Protein AF-A0A8H5Y7T9-F1 (afdb_monomer)

Foldseek 3Di:
DPPDPDDDQDPQFAPDKDWDADPPNPAIWIKGGGDPFKIKTWGAQCRVCVPPPDDRDPPDDRTDIDIGGHPVVVVVVVVVVVVVVVVVVVVVVPDDD

Organism: NCBI:txid1567541

pLDDT: mean 84.06, std 11.24, range [41.25, 94.75]

Sequenc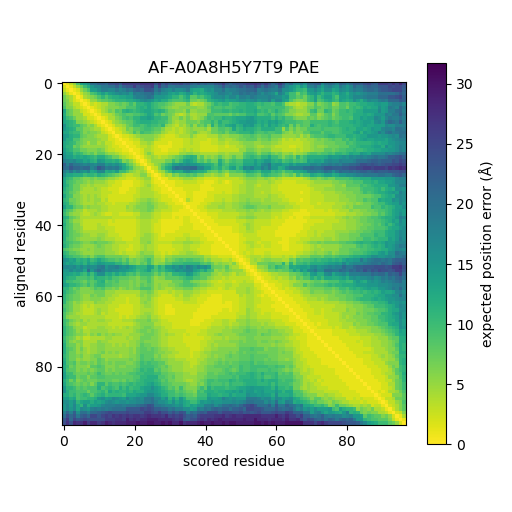e (97 aa):
MCDIDPFFPPENAGLKTVRIDGNDERHTFDAQFLDDDHLILHIPKDLVFYRQEMKPPSEAPDVFTYYGICEVYYESLILAKHRREEQAERRRSASPA

Mean predicted aligned error: 8.38 Å

Structure (mmCIF, N/CA/C/O backbone):
data_AF-A0A8H5Y7T9-F1
#
_entry.id   AF-A0A8H5Y7T9-F1
#
loop_
_atom_site.group_PDB
_atom_site.id
_atom_site.type_symbol
_atom_site.label_atom_id
_atom_site.label_alt_id
_atom_site.label_comp_id
_atom_site.label_asym_id
_atom_site.label_entity_id
_atom_site.label_seq_id
_atom_site.pdbx_PDB_ins_code
_atom_site.Cartn_x
_atom_site.Cartn_y
_atom_site.Cartn_z
_atom_site.occupancy
_atom_site.B_iso_or_equiv
_atom_site.auth_seq_id
_atom_site.auth_comp_id
_atom_site.auth_asym_id
_atom_site.auth_atom_id
_atom_site.pdbx_PDB_model_num
ATOM 1 N N . MET A 1 1 ? 9.943 -0.964 20.766 1.00 41.25 1 MET A N 1
ATOM 2 C CA . MET A 1 1 ? 9.148 -1.862 19.908 1.00 41.25 1 MET A CA 1
ATOM 3 C C . MET A 1 1 ? 8.307 -0.935 19.054 1.00 41.25 1 MET A C 1
ATOM 5 O O . MET A 1 1 ? 7.674 -0.065 19.632 1.00 41.25 1 MET A O 1
ATOM 9 N N . CYS A 1 2 ? 8.438 -0.969 17.727 1.00 43.53 2 CYS A N 1
ATOM 10 C CA . CYS A 1 2 ? 7.518 -0.214 16.879 1.00 43.53 2 CYS A CA 1
ATOM 11 C C . CYS A 1 2 ? 6.199 -0.975 16.908 1.00 43.53 2 CYS A C 1
ATOM 13 O O . CYS A 1 2 ? 6.136 -2.083 16.376 1.00 43.53 2 CYS A O 1
ATOM 15 N N . ASP A 1 3 ? 5.198 -0.416 17.579 1.00 53.91 3 ASP A N 1
ATOM 16 C CA . ASP A 1 3 ? 3.829 -0.895 17.459 1.00 53.91 3 ASP A CA 1
ATOM 17 C C . ASP A 1 3 ? 3.369 -0.507 16.055 1.00 53.91 3 ASP A C 1
ATOM 19 O O . ASP A 1 3 ? 3.055 0.646 15.772 1.00 53.91 3 ASP A O 1
ATOM 23 N N . ILE A 1 4 ? 3.485 -1.459 15.131 1.00 58.75 4 ILE A N 1
ATOM 24 C CA . ILE A 1 4 ? 2.950 -1.311 13.784 1.00 58.75 4 ILE A CA 1
ATOM 25 C C . ILE A 1 4 ? 1.470 -1.624 13.912 1.00 58.75 4 ILE A C 1
ATOM 27 O O . ILE A 1 4 ? 1.103 -2.779 14.148 1.00 58.75 4 ILE A O 1
ATOM 31 N N . ASP A 1 5 ? 0.634 -0.595 13.799 1.00 65.00 5 ASP A N 1
ATOM 32 C CA . ASP A 1 5 ? -0.803 -0.802 13.792 1.00 65.00 5 ASP A CA 1
ATOM 33 C C . ASP A 1 5 ? -1.178 -1.724 12.618 1.00 65.00 5 ASP A C 1
ATOM 35 O O . ASP A 1 5 ? -0.725 -1.517 11.485 1.00 65.00 5 ASP A O 1
ATOM 39 N N . PRO A 1 6 ? -1.950 -2.790 12.877 1.00 66.94 6 PRO A N 1
ATOM 40 C CA . PRO A 1 6 ? -2.302 -3.748 11.846 1.00 66.94 6 PRO A CA 1
ATOM 41 C C . PRO A 1 6 ? -3.169 -3.084 10.774 1.00 66.94 6 PRO A C 1
ATOM 43 O O . PRO A 1 6 ? -4.217 -2.508 11.063 1.00 66.94 6 PRO A O 1
ATOM 46 N N . PHE A 1 7 ? -2.740 -3.206 9.520 1.00 77.19 7 PHE A N 1
ATOM 47 C CA . PHE A 1 7 ? -3.581 -2.901 8.372 1.00 77.19 7 PHE A CA 1
ATOM 48 C C . PHE A 1 7 ? -4.633 -4.000 8.222 1.00 77.19 7 PHE A C 1
ATOM 50 O O . PHE A 1 7 ? -4.292 -5.172 8.042 1.00 77.19 7 PHE A O 1
ATOM 57 N N . PHE A 1 8 ? -5.906 -3.623 8.276 1.00 76.69 8 PHE A N 1
ATOM 58 C CA . PHE A 1 8 ? -7.012 -4.535 8.022 1.00 76.69 8 PHE A CA 1
ATOM 59 C C . PHE A 1 8 ? -7.614 -4.205 6.658 1.00 76.69 8 PHE A C 1
ATOM 61 O O . PHE A 1 8 ? -8.228 -3.148 6.524 1.00 76.69 8 PHE A O 1
ATOM 68 N N . PRO A 1 9 ? -7.439 -5.065 5.640 1.00 73.81 9 PRO A N 1
ATOM 69 C CA . PRO A 1 9 ? -8.074 -4.830 4.355 1.00 73.81 9 PRO A CA 1
ATOM 70 C C . PRO A 1 9 ? -9.603 -4.854 4.515 1.00 73.81 9 PRO A C 1
ATOM 72 O O . PRO A 1 9 ? -10.123 -5.659 5.298 1.00 73.81 9 PRO A O 1
ATOM 75 N N . PRO A 1 10 ? -10.333 -4.007 3.775 1.00 80.12 10 PRO A N 1
ATOM 76 C CA . PRO A 1 10 ? -11.787 -3.990 3.819 1.00 80.12 10 PRO A CA 1
ATOM 77 C C . PRO A 1 10 ? -12.367 -5.310 3.297 1.00 80.12 10 PRO A C 1
ATOM 79 O O . PRO A 1 10 ? -11.830 -5.921 2.373 1.00 80.12 10 PRO A O 1
ATOM 82 N N . GLU A 1 11 ? -13.500 -5.740 3.862 1.00 78.00 11 GLU A N 1
ATOM 83 C CA . GLU A 1 11 ? -14.154 -7.009 3.493 1.00 78.00 11 GLU A CA 1
ATOM 84 C C . GLU A 1 11 ? -14.532 -7.071 2.002 1.00 78.00 11 GLU A C 1
ATOM 86 O O . GLU A 1 11 ? -14.490 -8.139 1.396 1.00 78.00 11 GLU A O 1
ATOM 91 N N . ASN A 1 12 ? -14.859 -5.922 1.400 1.00 79.94 12 ASN A N 1
ATOM 92 C CA . ASN A 1 12 ? -15.234 -5.792 -0.009 1.00 79.94 12 ASN A CA 1
ATOM 93 C C . ASN A 1 12 ? -14.206 -4.952 -0.779 1.00 79.94 12 ASN A C 1
ATOM 95 O O . ASN A 1 12 ? -14.551 -3.950 -1.402 1.00 79.94 12 ASN A O 1
ATOM 99 N N . ALA A 1 13 ? -12.938 -5.352 -0.700 1.00 83.44 13 ALA A N 1
ATOM 100 C CA . ALA A 1 13 ? -11.844 -4.652 -1.356 1.00 83.44 13 ALA A CA 1
ATOM 101 C C . ALA A 1 13 ? -11.952 -4.666 -2.892 1.00 83.44 13 ALA A C 1
ATOM 103 O O . ALA A 1 13 ? -12.117 -5.709 -3.531 1.00 83.44 13 ALA A O 1
ATOM 104 N N . GLY A 1 14 ? -11.760 -3.497 -3.495 1.00 81.31 14 GLY A N 1
ATOM 105 C CA . GLY A 1 14 ? -11.508 -3.329 -4.913 1.00 81.31 14 GLY A CA 1
ATOM 106 C C . GLY A 1 14 ? -10.243 -4.069 -5.354 1.00 81.31 14 GLY A C 1
ATOM 107 O O . GLY A 1 14 ? -9.185 -3.996 -4.730 1.00 81.31 14 GLY A O 1
ATOM 108 N N . LEU A 1 15 ? -10.344 -4.777 -6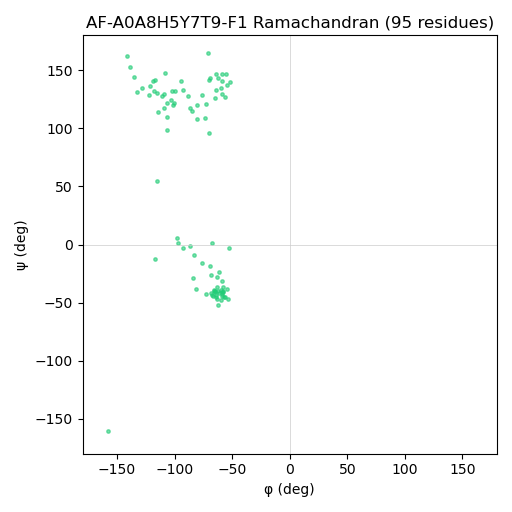.479 1.00 84.94 15 LEU A N 1
ATOM 109 C CA . LEU A 1 15 ? -9.228 -5.508 -7.097 1.00 84.94 15 LEU A CA 1
ATOM 110 C C . LEU A 1 15 ? -8.553 -4.718 -8.223 1.00 84.94 15 LEU A C 1
ATOM 112 O O . LEU A 1 15 ? -7.671 -5.229 -8.910 1.00 84.94 15 LEU A O 1
ATOM 116 N N . LYS A 1 16 ? -9.017 -3.490 -8.477 1.00 86.94 16 LYS A N 1
ATOM 117 C CA . LYS A 1 16 ? -8.547 -2.700 -9.606 1.00 86.94 16 LYS A CA 1
ATOM 118 C C . LYS A 1 16 ? -7.216 -2.046 -9.263 1.00 86.94 16 LYS A C 1
ATOM 120 O O . LYS A 1 16 ? -7.140 -1.195 -8.380 1.00 86.94 16 LYS A O 1
ATOM 125 N N . THR A 1 17 ? -6.209 -2.390 -10.049 1.00 90.50 17 THR A N 1
ATOM 126 C CA . THR A 1 17 ? -4.905 -1.737 -10.029 1.00 90.50 17 THR A CA 1
ATOM 127 C C . THR A 1 17 ? -4.856 -0.636 -11.082 1.00 90.50 17 THR A C 1
ATOM 129 O O . THR A 1 17 ? -5.388 -0.779 -12.187 1.00 90.50 17 THR A O 1
ATOM 132 N N . VAL A 1 18 ? -4.226 0.477 -10.731 1.00 91.62 18 VAL A N 1
ATOM 133 C CA . VAL A 1 18 ? -3.972 1.624 -11.596 1.00 91.62 18 VAL A CA 1
ATOM 134 C C . VAL A 1 18 ? -2.469 1.857 -11.629 1.00 91.62 18 VAL A C 1
ATOM 136 O O . VAL A 1 18 ? -1.835 1.965 -10.582 1.00 91.62 18 VAL A O 1
ATOM 139 N N . ARG A 1 19 ? -1.906 1.954 -12.832 1.00 92.44 19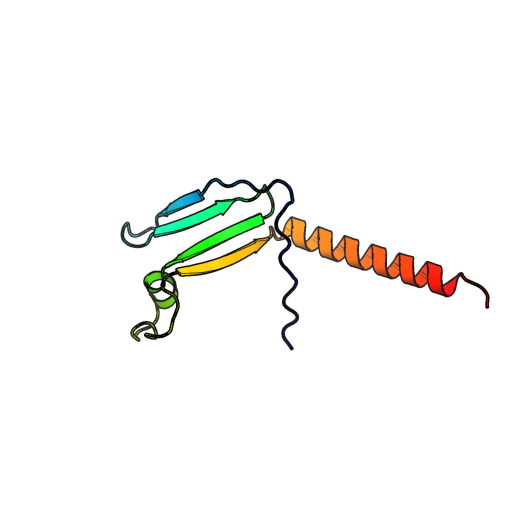 ARG A N 1
ATOM 140 C CA . ARG A 1 19 ? -0.514 2.353 -13.023 1.00 92.44 19 ARG A CA 1
ATOM 141 C C . ARG A 1 19 ? -0.392 3.860 -12.820 1.00 92.44 19 ARG A C 1
ATOM 143 O O . ARG A 1 19 ? -1.143 4.624 -13.425 1.00 92.44 19 ARG A O 1
ATOM 150 N N . ILE A 1 20 ? 0.545 4.264 -11.978 1.00 90.62 20 ILE A N 1
ATOM 151 C CA . ILE A 1 20 ? 0.908 5.653 -11.732 1.00 90.62 20 ILE A CA 1
ATOM 152 C C . ILE A 1 20 ? 2.248 5.910 -12.406 1.00 90.62 20 ILE A C 1
ATOM 154 O O . ILE A 1 20 ? 3.244 5.249 -12.101 1.00 90.62 20 ILE A O 1
ATOM 158 N N . ASP A 1 21 ? 2.257 6.880 -13.311 1.00 87.56 21 ASP A N 1
ATOM 159 C CA . ASP A 1 21 ? 3.468 7.322 -13.984 1.00 87.56 21 ASP A CA 1
ATOM 160 C C . ASP A 1 21 ? 4.090 8.490 -13.209 1.00 87.56 21 ASP A C 1
ATOM 162 O O . ASP A 1 21 ? 3.408 9.422 -12.775 1.00 87.56 21 ASP A O 1
ATOM 166 N N . GLY A 1 22 ? 5.399 8.411 -12.993 1.00 74.75 22 GLY A N 1
ATOM 167 C CA . GLY A 1 22 ? 6.200 9.489 -12.440 1.00 74.75 22 GLY A CA 1
ATOM 168 C C . GLY A 1 22 ? 6.356 10.637 -13.435 1.00 74.75 22 GLY A C 1
ATOM 169 O O . GLY A 1 22 ? 6.107 10.502 -14.631 1.00 74.75 22 GLY A O 1
ATOM 170 N N . ASN A 1 23 ? 6.803 11.790 -12.932 1.00 74.88 23 ASN A N 1
ATOM 171 C CA . ASN A 1 23 ? 7.023 12.983 -13.761 1.00 74.88 23 ASN A CA 1
ATOM 172 C C . ASN A 1 23 ? 8.079 12.766 -14.858 1.00 74.88 23 ASN A C 1
ATOM 174 O O . ASN A 1 23 ? 8.088 13.482 -15.856 1.00 74.88 23 ASN A O 1
ATOM 178 N N . ASP A 1 24 ? 8.982 11.811 -14.663 1.00 69.88 24 ASP A N 1
ATOM 179 C CA . ASP A 1 24 ? 9.804 11.241 -15.710 1.00 69.88 24 ASP A CA 1
ATOM 180 C C . ASP A 1 24 ? 9.190 9.899 -16.124 1.00 69.88 24 ASP A C 1
ATOM 182 O O . ASP A 1 24 ? 9.069 8.987 -15.313 1.00 69.88 24 ASP A O 1
ATOM 186 N N . GLU A 1 25 ? 8.833 9.749 -17.404 1.00 62.59 25 GLU A N 1
ATOM 187 C CA . GLU A 1 25 ? 8.159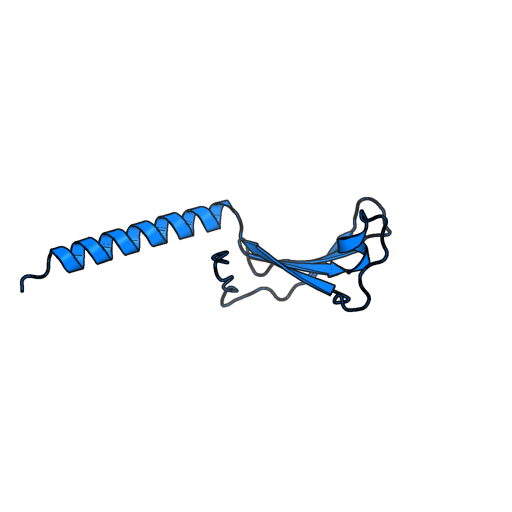 8.569 -17.999 1.00 62.59 25 GLU A CA 1
ATOM 188 C C . GLU A 1 25 ? 8.858 7.212 -17.737 1.00 62.59 25 GLU A C 1
ATOM 190 O O . GLU A 1 25 ? 8.396 6.150 -18.152 1.00 62.59 25 GLU A O 1
ATOM 195 N N . ARG A 1 26 ? 10.012 7.240 -17.070 1.00 72.75 26 ARG A N 1
ATOM 196 C CA . ARG A 1 26 ? 10.847 6.107 -16.707 1.00 72.75 26 ARG A CA 1
ATOM 197 C C . ARG A 1 26 ? 10.414 5.414 -15.416 1.00 72.75 26 ARG A C 1
ATOM 199 O O . ARG A 1 26 ? 10.666 4.219 -15.293 1.00 72.75 26 ARG A O 1
ATOM 206 N N . HIS A 1 27 ? 9.798 6.123 -14.472 1.00 80.81 27 HIS A N 1
ATOM 207 C CA . HIS A 1 27 ? 9.437 5.545 -13.179 1.00 80.81 27 HIS A CA 1
ATOM 208 C C . HIS A 1 27 ? 7.937 5.369 -13.082 1.00 80.81 27 HIS A C 1
ATOM 210 O O . HIS A 1 27 ? 7.189 6.338 -13.103 1.00 80.81 27 HIS A O 1
ATOM 216 N N . THR A 1 28 ? 7.493 4.128 -12.947 1.00 89.56 28 THR A N 1
ATOM 217 C CA . THR A 1 28 ? 6.070 3.817 -12.836 1.00 89.56 28 THR A CA 1
ATOM 218 C C . THR A 1 28 ? 5.862 2.804 -11.730 1.00 89.56 28 THR A C 1
ATOM 220 O O . THR A 1 28 ? 6.694 1.914 -11.556 1.00 89.56 28 THR A O 1
ATOM 223 N N . PHE A 1 29 ? 4.761 2.915 -11.001 1.00 92.06 29 PHE A N 1
ATOM 224 C CA . PHE A 1 29 ? 4.394 1.963 -9.959 1.00 92.06 29 PHE A CA 1
ATOM 225 C C . PHE A 1 29 ? 2.892 1.714 -9.976 1.00 92.06 29 PHE A C 1
ATOM 227 O O . PHE A 1 29 ? 2.126 2.494 -10.537 1.00 92.06 29 PHE A O 1
ATOM 234 N N . ASP A 1 30 ? 2.471 0.630 -9.344 1.00 94.06 30 ASP A N 1
ATOM 235 C CA . ASP A 1 30 ? 1.073 0.227 -9.332 1.00 94.06 30 ASP A CA 1
ATOM 236 C C . ASP A 1 30 ? 0.421 0.602 -7.999 1.00 94.06 30 ASP A C 1
ATOM 238 O O . ASP A 1 30 ? 0.953 0.316 -6.925 1.00 94.06 30 ASP A O 1
ATOM 242 N N . ALA A 1 31 ? -0.755 1.221 -8.068 1.00 93.00 31 ALA A N 1
ATOM 243 C CA . ALA A 1 31 ? -1.599 1.532 -6.924 1.00 93.00 31 ALA A CA 1
ATOM 244 C C . ALA A 1 31 ? -2.914 0.751 -7.017 1.00 93.00 31 ALA A C 1
ATOM 246 O O . ALA A 1 31 ? -3.589 0.765 -8.046 1.00 93.00 31 ALA A O 1
ATOM 247 N N . GLN A 1 32 ? -3.302 0.083 -5.938 1.00 93.75 32 GLN A N 1
ATOM 248 C CA . GLN A 1 32 ? -4.582 -0.600 -5.811 1.00 93.75 32 GLN A CA 1
ATOM 249 C C . GLN A 1 32 ? -5.402 0.096 -4.731 1.00 93.75 32 GLN A C 1
ATOM 251 O O . GLN A 1 32 ? -5.048 0.060 -3.556 1.00 93.75 32 GLN A O 1
ATOM 256 N N . PHE A 1 33 ? -6.505 0.717 -5.134 1.00 90.56 33 PHE A N 1
ATOM 257 C CA . PHE A 1 33 ? -7.466 1.301 -4.204 1.00 90.56 33 PHE A CA 1
ATOM 258 C C . PHE A 1 33 ? -8.429 0.197 -3.766 1.00 90.56 33 PHE A C 1
ATOM 260 O O . PHE A 1 33 ? -9.138 -0.372 -4.601 1.00 90.56 33 PHE A O 1
ATOM 267 N N . LEU A 1 34 ? -8.396 -0.151 -2.479 1.00 91.25 34 LEU A N 1
ATOM 268 C CA . LEU A 1 34 ? -9.259 -1.193 -1.922 1.00 91.25 34 LEU A CA 1
ATOM 269 C C . LEU A 1 34 ? -10.648 -0.625 -1.616 1.00 91.25 34 LEU A C 1
ATOM 271 O O . LEU A 1 34 ? -11.646 -1.294 -1.852 1.00 91.25 34 LEU A O 1
ATOM 275 N N . ASP A 1 35 ? -10.714 0.610 -1.136 1.00 89.50 35 ASP A N 1
ATOM 276 C CA . ASP A 1 35 ? -11.927 1.412 -0.982 1.00 89.50 35 ASP A CA 1
ATOM 277 C C . ASP A 1 35 ? -11.532 2.903 -0.939 1.00 89.50 35 ASP A C 1
ATOM 279 O O . ASP A 1 35 ? -10.444 3.268 -1.395 1.00 89.50 35 ASP A O 1
ATOM 283 N N . ASP A 1 36 ? -12.412 3.762 -0.423 1.00 88.75 36 ASP A N 1
ATOM 284 C CA . ASP A 1 36 ? -12.162 5.203 -0.303 1.00 88.75 36 ASP A CA 1
ATOM 285 C C . ASP A 1 36 ? -11.081 5.546 0.747 1.00 88.75 36 ASP A C 1
ATOM 287 O O . ASP A 1 36 ? -10.498 6.630 0.693 1.00 88.75 36 ASP A O 1
ATOM 291 N N . ASP A 1 37 ? -10.775 4.626 1.668 1.00 90.38 37 ASP A N 1
ATOM 292 C CA . ASP A 1 37 ? -9.907 4.854 2.827 1.00 90.38 37 ASP A CA 1
ATOM 293 C C . ASP A 1 37 ? -8.632 3.995 2.831 1.00 90.38 37 ASP A C 1
ATOM 295 O O . ASP A 1 37 ? -7.718 4.271 3.608 1.00 90.38 37 ASP A O 1
ATOM 299 N N . HIS A 1 38 ? -8.528 2.977 1.975 1.00 90.88 38 HIS A N 1
ATOM 300 C CA . HIS A 1 38 ? -7.434 2.007 1.971 1.00 90.88 38 HIS A CA 1
ATOM 301 C C . HIS A 1 38 ? -6.805 1.859 0.586 1.00 90.88 38 HIS A C 1
ATOM 303 O O . HIS A 1 38 ? -7.485 1.666 -0.427 1.00 90.88 38 HIS A O 1
ATOM 309 N N . LEU A 1 39 ? -5.473 1.846 0.547 1.00 91.81 39 LEU A N 1
ATOM 310 C CA . LEU A 1 39 ? -4.714 1.635 -0.683 1.00 91.81 39 LEU A CA 1
ATOM 311 C C . LEU A 1 39 ? -3.503 0.724 -0.467 1.00 91.81 39 LEU A C 1
ATOM 313 O O . LEU A 1 39 ? -2.916 0.685 0.614 1.00 91.81 39 LEU A O 1
ATOM 317 N N . ILE A 1 40 ? -3.101 0.026 -1.525 1.00 93.94 40 ILE A N 1
ATOM 318 C CA . ILE A 1 40 ? -1.857 -0.740 -1.601 1.00 93.94 40 ILE A CA 1
ATOM 319 C C . ILE A 1 40 ? -0.988 -0.145 -2.707 1.00 93.94 40 ILE A C 1
ATOM 321 O O . ILE A 1 40 ? -1.464 0.072 -3.821 1.00 93.94 40 ILE A O 1
ATOM 325 N N . LEU A 1 41 ? 0.290 0.090 -2.420 1.00 94.38 41 LEU A N 1
ATOM 326 C CA . LEU A 1 41 ? 1.288 0.494 -3.409 1.00 94.38 41 LEU A CA 1
ATOM 327 C C . LEU A 1 41 ? 2.265 -0.647 -3.656 1.00 94.38 41 LEU A C 1
ATOM 329 O O . LEU A 1 41 ? 2.865 -1.164 -2.715 1.00 94.38 41 LEU A O 1
ATOM 333 N N . HIS A 1 42 ? 2.474 -0.978 -4.922 1.00 94.75 42 HIS A N 1
ATOM 334 C CA . HIS A 1 42 ? 3.500 -1.904 -5.377 1.00 94.75 42 HIS A CA 1
ATOM 335 C C . HIS A 1 42 ? 4.606 -1.092 -6.046 1.00 94.75 42 HIS A C 1
ATOM 337 O O . HIS A 1 42 ? 4.482 -0.678 -7.199 1.00 94.75 42 HIS A O 1
ATOM 343 N N . ILE A 1 43 ? 5.675 -0.828 -5.297 1.00 92.69 43 ILE A N 1
ATOM 344 C CA . ILE A 1 43 ? 6.773 0.043 -5.717 1.00 92.69 43 ILE A CA 1
ATOM 345 C C . ILE A 1 43 ? 7.960 -0.818 -6.167 1.00 92.69 43 ILE A C 1
ATOM 347 O O . ILE A 1 43 ? 8.485 -1.596 -5.364 1.00 92.69 43 ILE A O 1
ATOM 351 N N . PRO A 1 44 ? 8.413 -0.691 -7.424 1.00 91.94 44 PRO A N 1
ATOM 352 C CA . PRO A 1 44 ? 9.603 -1.378 -7.911 1.00 91.94 44 PRO A CA 1
ATOM 353 C C . PRO A 1 44 ? 10.872 -1.037 -7.115 1.00 91.94 44 PRO A C 1
ATOM 355 O 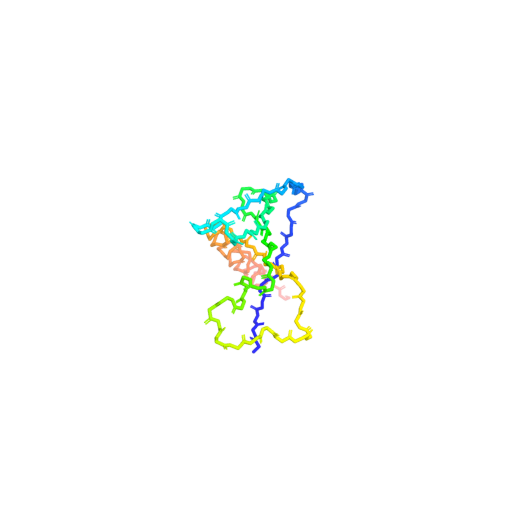O . PRO A 1 44 ? 11.058 0.090 -6.648 1.00 91.94 44 PRO A O 1
ATOM 358 N N . LYS A 1 45 ? 11.774 -2.014 -6.977 1.00 90.44 45 LYS A N 1
ATOM 359 C CA . LYS A 1 45 ? 13.049 -1.879 -6.254 1.00 90.44 45 LYS A CA 1
ATOM 360 C C . LYS A 1 45 ? 13.883 -0.696 -6.745 1.00 90.44 45 LYS A C 1
ATOM 362 O O . LYS A 1 45 ? 14.394 0.079 -5.946 1.00 90.44 45 LYS A O 1
ATOM 367 N N . ASP A 1 46 ? 14.028 -0.544 -8.051 1.00 87.44 46 ASP A N 1
ATOM 368 C CA . ASP A 1 46 ? 14.760 0.569 -8.657 1.00 87.44 46 ASP A CA 1
ATOM 369 C C . ASP A 1 46 ? 14.193 1.933 -8.250 1.00 87.44 46 ASP A C 1
ATOM 371 O O . ASP A 1 46 ? 14.971 2.846 -7.985 1.00 87.44 46 ASP A O 1
ATOM 375 N N . LEU A 1 47 ? 12.871 2.048 -8.101 1.00 88.25 47 LEU A N 1
ATOM 376 C CA . LEU A 1 47 ? 12.221 3.264 -7.622 1.00 88.25 47 LEU A CA 1
ATOM 377 C C . LEU A 1 47 ? 12.442 3.501 -6.118 1.00 88.25 47 LEU A C 1
ATOM 379 O O . LEU A 1 47 ? 12.763 4.622 -5.721 1.00 88.25 47 LEU A O 1
ATOM 383 N N . VAL A 1 48 ? 12.346 2.461 -5.278 1.00 89.38 48 VAL A N 1
ATOM 384 C CA . VAL A 1 48 ? 12.614 2.556 -3.823 1.00 89.38 48 VAL A CA 1
ATOM 385 C C . VAL A 1 48 ? 14.035 3.052 -3.545 1.00 89.38 48 VAL A C 1
ATOM 387 O O . VAL A 1 48 ? 14.263 3.872 -2.653 1.00 89.38 48 VAL A O 1
ATOM 390 N N . PHE A 1 49 ? 14.998 2.575 -4.329 1.00 88.62 49 PHE A N 1
ATOM 391 C CA . PHE A 1 49 ? 16.413 2.894 -4.170 1.00 88.62 49 PHE A CA 1
ATOM 392 C C . PHE A 1 49 ? 16.897 4.008 -5.115 1.00 88.62 49 PHE A C 1
ATOM 394 O O . PHE A 1 49 ? 18.083 4.320 -5.105 1.00 88.62 49 PHE A O 1
ATOM 401 N N . TYR A 1 50 ? 16.015 4.655 -5.887 1.00 84.62 50 TYR A N 1
ATOM 402 C CA . TYR A 1 50 ? 16.391 5.586 -6.965 1.00 84.62 50 TYR A CA 1
ATOM 403 C C . TYR A 1 50 ? 17.320 6.726 -6.521 1.00 84.62 50 TYR A C 1
ATOM 405 O O . TYR A 1 50 ? 18.230 7.121 -7.245 1.00 84.62 50 TYR A O 1
ATOM 413 N N . ARG A 1 51 ? 17.099 7.266 -5.316 1.00 80.56 51 ARG A N 1
ATOM 414 C CA . ARG A 1 51 ? 17.902 8.374 -4.767 1.00 80.56 51 ARG A CA 1
ATOM 415 C C . ARG A 1 51 ? 19.166 7.923 -4.039 1.00 80.56 51 ARG A C 1
ATOM 417 O O . ARG A 1 51 ? 19.894 8.768 -3.525 1.00 80.56 51 ARG A O 1
ATOM 424 N N . GLN A 1 52 ? 19.408 6.622 -3.936 1.00 80.62 52 GLN A N 1
ATOM 425 C CA . GLN A 1 52 ? 20.598 6.105 -3.283 1.00 80.62 52 GLN A CA 1
ATOM 426 C C . GLN A 1 52 ? 21.717 6.006 -4.319 1.00 80.62 52 GLN A C 1
ATOM 428 O O . GLN A 1 52 ? 21.560 5.387 -5.365 1.00 80.62 52 GLN A O 1
ATOM 433 N N . GLU A 1 53 ? 22.881 6.582 -4.018 1.00 73.44 53 GLU A N 1
ATOM 434 C CA . GLU A 1 53 ? 24.082 6.477 -4.868 1.00 73.44 53 GLU A CA 1
ATOM 435 C C . GLU A 1 53 ? 24.662 5.046 -4.912 1.00 73.44 53 GLU A C 1
ATOM 437 O O . GLU A 1 53 ? 25.682 4.786 -5.551 1.00 73.44 53 GLU A O 1
ATOM 442 N N . MET A 1 54 ? 24.019 4.097 -4.227 1.00 75.50 54 MET A N 1
ATOM 443 C CA . MET A 1 54 ? 24.404 2.695 -4.158 1.00 75.50 54 MET A CA 1
ATOM 444 C C . MET A 1 54 ? 23.431 1.833 -4.955 1.00 75.50 54 MET A C 1
ATOM 446 O O . MET A 1 54 ? 22.232 2.096 -5.015 1.00 75.50 54 MET A O 1
ATOM 450 N N . LYS A 1 55 ? 23.951 0.750 -5.541 1.00 81.94 55 LYS A N 1
ATOM 451 C CA . LYS A 1 55 ? 23.099 -0.260 -6.173 1.00 81.94 55 LYS A CA 1
ATOM 452 C C . LYS A 1 55 ? 22.128 -0.843 -5.136 1.00 81.94 55 LYS A C 1
ATOM 454 O O . LYS A 1 55 ? 22.566 -1.103 -4.012 1.00 81.94 55 LYS A O 1
ATOM 459 N N . PRO A 1 56 ? 20.863 -1.111 -5.515 1.00 86.19 56 PRO A N 1
ATOM 460 C CA . PRO A 1 56 ? 19.930 -1.807 -4.642 1.00 86.19 56 PRO A CA 1
ATOM 461 C C . PRO A 1 56 ? 20.546 -3.116 -4.123 1.00 86.19 56 PRO A C 1
ATOM 463 O O . PRO A 1 56 ? 21.204 -3.813 -4.908 1.00 86.19 56 PRO A O 1
ATOM 466 N N . PRO A 1 57 ? 20.341 -3.480 -2.845 1.00 89.19 57 PRO A N 1
ATOM 467 C CA . PRO A 1 57 ? 20.819 -4.749 -2.310 1.00 89.19 57 PRO A CA 1
ATOM 468 C C . PRO A 1 57 ? 20.324 -5.924 -3.160 1.00 89.19 57 PRO A C 1
ATOM 470 O O . PRO A 1 57 ? 19.157 -5.964 -3.552 1.00 89.19 57 PRO A O 1
ATOM 473 N N . SER A 1 58 ? 21.190 -6.902 -3.435 1.00 88.69 58 SER A N 1
ATOM 474 C CA . SER A 1 58 ? 20.824 -8.072 -4.250 1.00 88.69 58 SER A CA 1
ATOM 475 C C . SER A 1 58 ? 19.733 -8.926 -3.606 1.00 88.69 58 SER A C 1
ATOM 477 O O . SER A 1 58 ? 18.973 -9.576 -4.311 1.00 88.69 58 SER A O 1
ATOM 479 N N . GLU A 1 59 ? 19.657 -8.907 -2.276 1.00 93.19 59 GLU A N 1
ATOM 480 C CA . GLU A 1 59 ? 18.664 -9.638 -1.483 1.00 93.19 59 GLU A CA 1
ATOM 481 C C . GLU A 1 59 ? 17.327 -8.892 -1.354 1.00 93.19 59 GLU A C 1
ATOM 483 O O . GLU A 1 59 ? 16.356 -9.451 -0.849 1.00 93.19 59 GLU A O 1
ATOM 488 N N . ALA A 1 60 ? 17.254 -7.629 -1.791 1.00 91.19 60 ALA A N 1
ATOM 489 C CA . ALA A 1 60 ? 16.022 -6.859 -1.709 1.00 91.19 60 ALA A CA 1
ATOM 490 C C . ALA A 1 60 ? 14.966 -7.396 -2.699 1.00 91.19 60 ALA A C 1
ATOM 492 O O . ALA A 1 60 ? 15.318 -7.714 -3.844 1.00 91.19 60 ALA A O 1
ATOM 493 N N . PRO A 1 61 ? 13.677 -7.427 -2.301 1.00 94.69 61 PRO A N 1
ATOM 494 C CA . PRO A 1 61 ? 12.579 -7.791 -3.191 1.00 94.69 61 PRO A CA 1
ATOM 495 C C . PRO A 1 61 ? 12.555 -6.928 -4.448 1.00 94.69 61 PRO A C 1
ATOM 497 O O . PRO A 1 61 ? 12.866 -5.741 -4.387 1.00 94.69 61 PRO A O 1
ATOM 500 N N . ASP A 1 62 ? 12.127 -7.495 -5.575 1.00 93.06 62 ASP A N 1
ATOM 501 C CA . ASP A 1 62 ? 11.956 -6.727 -6.815 1.00 93.06 62 ASP A CA 1
ATOM 502 C C . ASP A 1 62 ? 10.797 -5.725 -6.730 1.00 93.06 62 ASP A C 1
ATOM 504 O O . ASP A 1 62 ? 10.831 -4.687 -7.391 1.00 93.06 62 ASP A O 1
ATOM 508 N N . VAL A 1 63 ? 9.807 -6.007 -5.879 1.00 93.94 63 VAL A N 1
ATOM 509 C CA . VAL A 1 63 ? 8.658 -5.142 -5.607 1.00 93.94 63 VAL A CA 1
ATOM 510 C C . VAL A 1 63 ? 8.447 -5.038 -4.101 1.00 93.94 63 VAL A C 1
ATOM 512 O O . VAL A 1 63 ? 8.394 -6.045 -3.394 1.00 93.94 63 VAL A O 1
ATOM 515 N N . PHE A 1 64 ? 8.290 -3.810 -3.621 1.00 94.12 64 PHE A N 1
ATOM 516 C CA . PHE A 1 64 ? 7.939 -3.485 -2.246 1.00 94.12 64 PHE A CA 1
ATOM 517 C C . PHE A 1 64 ? 6.449 -3.178 -2.158 1.00 94.12 64 PHE A C 1
ATOM 519 O O . PHE A 1 64 ? 5.922 -2.405 -2.955 1.00 94.12 64 PHE A O 1
ATOM 526 N N . THR A 1 65 ? 5.773 -3.781 -1.182 1.00 94.56 65 THR A N 1
ATOM 527 C CA . THR A 1 65 ? 4.345 -3.553 -0.939 1.00 94.56 65 THR A CA 1
ATOM 528 C C . THR A 1 65 ? 4.173 -2.627 0.256 1.00 94.56 65 THR A C 1
ATOM 530 O O . THR A 1 65 ? 4.663 -2.931 1.344 1.00 94.56 65 THR A O 1
ATOM 533 N N . TYR A 1 66 ? 3.468 -1.516 0.059 1.00 92.19 66 TYR A N 1
ATOM 534 C CA . TYR A 1 66 ? 3.110 -0.572 1.113 1.00 92.19 66 TYR A CA 1
ATOM 535 C C . TYR A 1 66 ? 1.598 -0.516 1.263 1.00 92.19 66 TYR A C 1
ATOM 537 O O . TYR A 1 66 ? 0.873 -0.533 0.273 1.00 92.19 66 TYR A O 1
ATOM 545 N N . TYR A 1 67 ? 1.139 -0.408 2.503 1.00 91.44 67 TYR A N 1
ATOM 546 C CA . TYR A 1 67 ? -0.272 -0.301 2.845 1.00 91.44 67 TYR A CA 1
ATOM 547 C C . TYR A 1 67 ? -0.538 1.104 3.375 1.00 91.44 67 TYR A C 1
ATOM 549 O O . TYR A 1 67 ? 0.182 1.579 4.254 1.00 91.44 67 TYR A O 1
ATOM 557 N N . GLY A 1 68 ? -1.536 1.774 2.813 1.00 89.81 68 GLY A N 1
ATOM 558 C CA . GLY A 1 68 ? -1.924 3.131 3.170 1.00 89.81 68 GLY A CA 1
ATOM 559 C C . GLY A 1 68 ? -3.352 3.173 3.693 1.00 89.81 68 GLY A C 1
ATOM 560 O O . GLY A 1 68 ? -4.230 2.493 3.162 1.00 89.81 68 GLY A O 1
ATOM 561 N N . ILE A 1 69 ? -3.560 3.992 4.722 1.00 90.00 69 ILE A N 1
ATOM 562 C CA . ILE A 1 69 ? -4.871 4.319 5.281 1.00 90.00 69 ILE A CA 1
ATOM 563 C C . ILE A 1 69 ? -5.038 5.837 5.188 1.00 90.00 69 ILE A C 1
ATOM 565 O O . ILE A 1 69 ? -4.100 6.579 5.485 1.00 90.00 69 ILE A O 1
ATOM 569 N N . CYS A 1 70 ? -6.215 6.296 4.771 1.00 89.25 70 CYS A N 1
ATOM 570 C CA . CYS A 1 70 ? -6.587 7.703 4.769 1.00 89.25 70 CYS A CA 1
ATOM 571 C C . CYS A 1 70 ? -6.438 8.290 6.181 1.00 89.25 70 CYS A C 1
ATOM 573 O O . CYS A 1 70 ? -6.991 7.762 7.145 1.00 89.25 70 CYS A O 1
ATOM 575 N N . GLU A 1 71 ? -5.698 9.393 6.304 1.00 88.56 71 GLU A N 1
ATOM 576 C CA . GLU A 1 71 ? -5.368 10.020 7.591 1.00 88.56 71 GLU A CA 1
ATOM 577 C C . GLU A 1 71 ? -6.624 10.384 8.393 1.00 88.56 71 GLU A C 1
ATOM 579 O O . GLU A 1 71 ? -6.740 10.033 9.565 1.00 88.56 71 GLU A O 1
ATOM 584 N N . VAL A 1 72 ? -7.616 10.990 7.734 1.00 90.69 72 VAL A N 1
ATOM 585 C CA . VAL A 1 72 ? -8.886 11.387 8.362 1.00 90.69 72 VAL A CA 1
ATOM 586 C C . VAL A 1 72 ? -9.640 10.172 8.911 1.00 90.69 72 VAL A C 1
ATOM 588 O O . VAL A 1 72 ? -10.182 10.203 10.020 1.00 90.69 72 VAL A O 1
ATOM 591 N N . TYR A 1 73 ? -9.664 9.075 8.153 1.00 88.69 73 TYR A N 1
ATOM 592 C CA . TYR A 1 73 ? -10.290 7.836 8.598 1.00 88.69 73 TYR A CA 1
ATOM 593 C C . TYR A 1 73 ? -9.522 7.208 9.761 1.00 88.69 73 TYR A C 1
ATOM 595 O O . TYR A 1 73 ? -10.125 6.817 10.764 1.00 88.69 73 TYR A O 1
ATOM 603 N N . TYR A 1 74 ? -8.196 7.185 9.679 1.00 87.75 74 TYR A N 1
ATOM 604 C CA . TYR A 1 74 ? -7.328 6.667 10.726 1.00 87.75 74 TYR A CA 1
ATOM 605 C C . TYR A 1 74 ? -7.510 7.406 12.063 1.00 87.75 74 TYR A C 1
ATOM 607 O O . TYR A 1 74 ? -7.687 6.771 13.107 1.00 87.75 74 TYR A O 1
ATOM 615 N N . GLU A 1 75 ? -7.584 8.739 12.048 1.00 89.06 75 GLU A N 1
ATOM 616 C CA . GLU A 1 75 ? -7.904 9.534 13.241 1.00 89.06 75 GLU A CA 1
ATOM 617 C C . GLU A 1 75 ? -9.263 9.143 13.840 1.00 89.06 75 GLU A C 1
ATOM 619 O O . GLU A 1 75 ? -9.410 9.000 15.060 1.00 89.06 75 GLU A O 1
ATOM 624 N N . SER A 1 76 ? -10.264 8.903 12.987 1.00 89.69 76 SER A N 1
ATOM 625 C CA . SER A 1 76 ? -11.591 8.470 13.430 1.00 89.69 76 SER A CA 1
ATOM 626 C C . SER A 1 76 ? -11.563 7.104 14.132 1.00 89.69 76 SER A C 1
ATOM 628 O O . SER A 1 76 ? -12.267 6.912 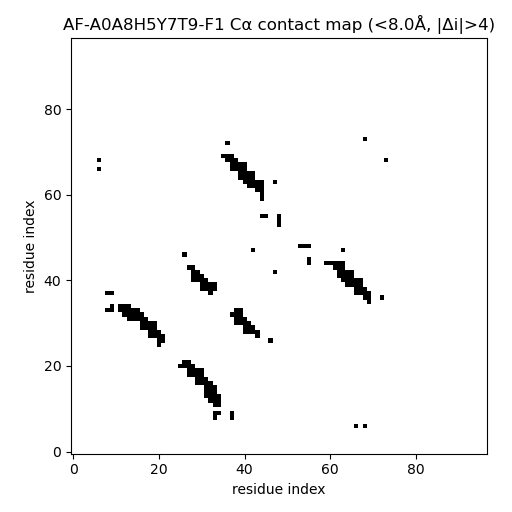15.135 1.00 89.69 76 SER A O 1
ATOM 630 N N . LEU A 1 77 ? -10.711 6.183 13.664 1.00 86.31 77 LEU A N 1
ATOM 631 C CA . LEU A 1 77 ? -10.491 4.872 14.273 1.00 86.31 77 LEU A CA 1
ATOM 632 C C . LEU A 1 77 ? -9.831 4.998 15.647 1.00 86.31 77 LEU A C 1
ATOM 634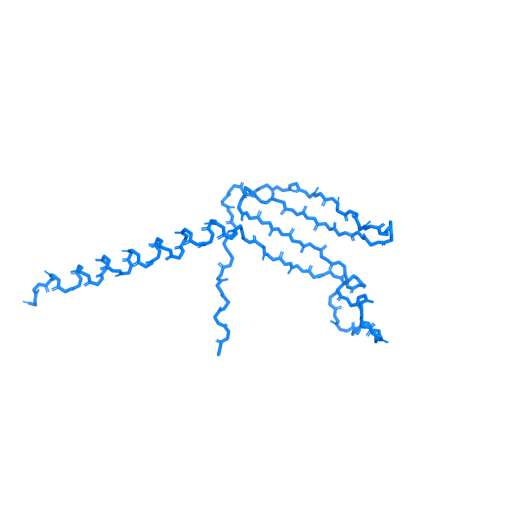 O O . LEU A 1 77 ? -10.294 4.362 16.598 1.00 86.31 77 LEU A O 1
ATOM 638 N N . ILE A 1 78 ? -8.812 5.855 15.782 1.00 88.38 78 ILE A N 1
ATOM 639 C CA . ILE A 1 78 ? -8.152 6.122 17.069 1.00 88.38 78 ILE A CA 1
ATOM 640 C C . ILE A 1 78 ? -9.162 6.674 18.080 1.00 88.38 78 ILE A C 1
ATOM 642 O O . ILE A 1 78 ? -9.276 6.167 19.199 1.00 88.38 78 ILE A O 1
ATOM 646 N N . LEU A 1 79 ? -9.965 7.663 17.678 1.00 89.94 79 LEU A N 1
ATOM 647 C CA . LEU A 1 79 ? -11.003 8.229 18.540 1.00 89.94 79 LEU A CA 1
ATOM 648 C C . LEU A 1 79 ? -12.057 7.183 18.931 1.00 89.94 79 LEU A C 1
ATOM 650 O O . LEU A 1 79 ? -12.522 7.156 20.073 1.00 89.94 79 LEU A O 1
ATOM 654 N N . ALA A 1 80 ? -12.454 6.306 18.006 1.00 88.69 80 ALA A N 1
ATOM 655 C CA . ALA A 1 80 ? -13.390 5.225 18.295 1.00 88.69 80 ALA A CA 1
ATOM 656 C C . ALA A 1 80 ? -12.806 4.191 19.270 1.00 88.69 80 ALA A C 1
ATOM 658 O O . ALA A 1 80 ? -13.530 3.721 20.153 1.00 88.69 80 ALA A O 1
ATOM 659 N N . LYS A 1 81 ? -11.514 3.866 19.142 1.00 88.19 81 LYS A N 1
ATOM 660 C CA . LYS A 1 81 ? -10.787 2.970 20.049 1.00 88.19 81 LYS A CA 1
ATOM 661 C C . LYS A 1 81 ? -10.751 3.537 21.466 1.00 88.19 81 LYS A C 1
ATOM 663 O O . LYS A 1 81 ? -11.236 2.866 22.375 1.00 88.19 81 LYS A O 1
ATOM 668 N N . HIS A 1 82 ? -10.324 4.790 21.635 1.00 90.06 82 HIS A N 1
ATOM 669 C CA . HIS A 1 82 ? -10.321 5.453 22.944 1.00 90.06 82 HIS A CA 1
ATOM 670 C C . HIS A 1 82 ? -11.711 5.471 23.589 1.00 90.06 82 HIS A C 1
ATOM 672 O O . HIS A 1 82 ? -11.862 5.082 24.745 1.00 90.06 82 HIS A O 1
ATOM 678 N N . ARG A 1 83 ? -12.765 5.804 22.829 1.00 91.31 83 ARG A N 1
ATOM 679 C CA . ARG A 1 83 ? -14.144 5.757 23.351 1.00 91.31 83 ARG A CA 1
ATOM 680 C C . ARG A 1 83 ? -14.557 4.358 23.820 1.00 91.31 83 ARG A C 1
ATOM 682 O O . ARG A 1 83 ? -15.272 4.238 24.815 1.00 91.31 83 ARG A O 1
ATOM 689 N N . ARG A 1 84 ? -14.158 3.296 23.110 1.00 88.94 84 ARG A N 1
ATOM 690 C CA . ARG A 1 84 ? -14.461 1.907 23.506 1.00 88.94 84 ARG A CA 1
ATOM 691 C C . ARG A 1 84 ? -13.709 1.506 24.771 1.00 88.94 84 ARG A C 1
ATOM 693 O O . ARG A 1 84 ? -14.300 0.861 25.634 1.00 88.94 84 ARG A O 1
ATOM 700 N N . GLU A 1 85 ? -12.445 1.894 24.884 1.00 90.88 85 GLU A N 1
ATOM 701 C CA . GLU A 1 85 ? -11.612 1.633 26.060 1.00 90.88 85 GLU A CA 1
ATOM 702 C C . GLU A 1 85 ? -12.173 2.336 27.302 1.00 90.88 85 GLU A C 1
ATOM 704 O O . GLU A 1 85 ? -12.414 1.675 28.312 1.00 90.88 85 GLU A O 1
ATOM 709 N N . GLU A 1 86 ? -12.529 3.620 27.194 1.00 90.94 86 GLU A N 1
ATOM 710 C CA . GLU A 1 86 ? -13.183 4.368 28.275 1.00 90.94 86 GLU A CA 1
ATOM 711 C C . GLU A 1 86 ? -14.509 3.724 28.708 1.00 90.94 86 GLU A C 1
ATOM 713 O O . GLU A 1 86 ? -14.807 3.605 29.899 1.00 90.94 86 GLU A O 1
ATOM 718 N N . GLN A 1 87 ? -15.334 3.280 27.753 1.00 90.12 87 GLN A N 1
ATOM 719 C CA . GLN A 1 87 ? -16.585 2.584 28.067 1.00 90.12 87 GLN A CA 1
ATOM 720 C C . GLN A 1 87 ? -16.340 1.240 28.761 1.00 90.12 87 GLN A C 1
ATOM 722 O O . GLN A 1 87 ? -17.077 0.887 29.685 1.00 90.12 87 GLN A O 1
ATOM 727 N N . ALA A 1 88 ? -15.328 0.483 28.333 1.00 88.88 88 ALA A N 1
ATOM 728 C CA . ALA A 1 88 ? -14.962 -0.781 28.959 1.00 88.88 88 ALA A CA 1
ATOM 729 C C . ALA A 1 88 ? -14.456 -0.568 30.393 1.00 88.88 88 ALA A C 1
ATOM 731 O O . ALA A 1 88 ? -14.847 -1.310 31.296 1.00 88.88 88 ALA A O 1
ATOM 732 N N . GLU A 1 89 ? -13.651 0.469 30.624 1.00 89.44 89 GLU A N 1
ATOM 733 C CA . GLU A 1 89 ? -13.150 0.833 31.949 1.00 89.44 89 GLU A CA 1
ATOM 734 C C . GLU A 1 89 ? -14.282 1.255 32.891 1.00 89.44 89 GLU A C 1
ATOM 736 O O . GLU A 1 89 ? -14.368 0.742 34.010 1.00 89.44 89 GLU A O 1
ATOM 741 N N . ARG A 1 90 ? -15.223 2.086 32.419 1.00 87.38 90 ARG A N 1
ATOM 742 C CA . ARG A 1 90 ? -16.433 2.455 33.179 1.00 87.38 90 ARG A CA 1
ATOM 743 C C . ARG A 1 90 ? -17.286 1.238 33.546 1.00 87.38 90 ARG A C 1
ATOM 745 O O . ARG A 1 90 ? -17.780 1.152 34.663 1.00 87.38 90 ARG A O 1
ATOM 752 N N . ARG A 1 91 ? -17.456 0.270 32.635 1.00 87.19 91 ARG A N 1
ATOM 753 C CA . ARG A 1 91 ? -18.204 -0.975 32.917 1.00 87.19 91 ARG A CA 1
ATOM 754 C C . ARG A 1 91 ? -17.511 -1.846 33.966 1.00 87.19 91 ARG A C 1
ATOM 756 O O . ARG A 1 91 ? -18.187 -2.409 34.824 1.00 87.19 91 ARG A O 1
ATOM 763 N N . ARG A 1 92 ? -16.177 -1.944 33.911 1.00 81.56 92 ARG A N 1
ATOM 764 C CA . ARG A 1 92 ? -15.379 -2.672 34.914 1.00 81.56 92 ARG A CA 1
ATOM 765 C C . ARG A 1 92 ? -15.490 -2.030 36.292 1.00 81.56 92 ARG A C 1
ATOM 767 O O . ARG A 1 92 ? -15.681 -2.740 37.268 1.00 81.56 92 ARG A O 1
ATOM 774 N N . SER A 1 93 ? -15.420 -0.703 36.360 1.00 76.81 93 SER A N 1
ATOM 775 C CA . SER A 1 93 ? -15.501 0.045 37.622 1.00 76.81 93 SER A CA 1
ATOM 776 C C . SER A 1 93 ? -16.925 0.161 38.189 1.00 76.81 93 SER A C 1
ATOM 778 O O . SER A 1 93 ? -17.079 0.439 39.374 1.00 76.81 93 SER A O 1
ATOM 780 N N . ALA A 1 94 ? -17.962 -0.111 37.388 1.00 72.81 94 ALA A N 1
ATOM 781 C CA . ALA A 1 94 ? -19.364 -0.142 37.819 1.00 72.81 94 ALA A CA 1
ATOM 782 C C . ALA A 1 94 ? -19.880 -1.534 38.246 1.00 72.81 94 ALA A C 1
ATOM 784 O O . ALA A 1 94 ? -21.033 -1.643 38.662 1.00 72.81 94 ALA A O 1
ATOM 785 N N . SER A 1 95 ? -19.073 -2.596 38.135 1.00 56.53 95 SER A N 1
ATOM 786 C CA . SER A 1 95 ? -19.453 -3.935 38.613 1.00 56.53 95 SER A CA 1
ATOM 787 C C . SER A 1 95 ? -19.096 -4.077 40.102 1.00 56.53 95 SER A C 1
ATOM 789 O O . SER A 1 95 ? -17.911 -3.987 40.426 1.00 56.53 95 SER A O 1
ATOM 791 N N . PRO A 1 96 ? -20.066 -4.277 41.019 1.00 61.56 96 PRO A N 1
ATOM 792 C CA . PRO A 1 96 ? -19.763 -4.575 42.416 1.00 61.56 96 PRO A CA 1
ATOM 793 C C . PRO A 1 96 ? -19.155 -5.980 42.527 1.00 61.56 96 PRO A C 1
ATOM 795 O O . PRO A 1 96 ? -19.556 -6.881 41.787 1.00 61.56 96 PRO A O 1
ATOM 798 N N . ALA A 1 97 ? -18.190 -6.139 43.437 1.00 57.34 97 ALA A N 1
ATOM 799 C CA . ALA A 1 97 ? -17.661 -7.439 43.854 1.00 57.34 97 ALA A CA 1
ATOM 800 C C . ALA A 1 97 ? -18.690 -8.238 44.667 1.00 57.34 97 ALA A C 1
ATOM 802 O O . ALA A 1 97 ? -19.499 -7.596 45.378 1.00 57.34 97 ALA A O 1
#

Radius of gyration: 19.92 Å; Cα contacts (8 Å, |Δi|>4): 108; chains: 1; bounding box: 44×23×62 Å

Solvent-accessible surface area (backbone atoms only — not comparable to full-atom values): 5984 Å² total; per-residue (Å²): 130,86,83,72,77,82,85,74,80,61,94,79,48,46,84,56,71,43,82,45,73,42,99,52,92,84,45,64,33,39,37,29,47,30,53,99,48,36,36,38,38,43,40,37,37,68,66,79,36,58,89,47,98,54,80,71,61,88,86,55,62,68,59,44,82,43,82,47,66,38,64,74,59,51,54,51,52,54,55,50,49,53,55,49,51,53,51,51,51,52,54,61,75,67,55,84,132

Secondary structure (DSSP, 8-state):
----PPP---TT----EEEEE-SSTT-EEEEEE-SSSEEEEEEEHHHHTTT-SSPPPTTS-SEEEEEEE-HHHHHHHHHHHHHHHHHHHHHHHTS--

Nearest PDB structures (foldseek):
  4akx-assembly1_B  TM=4.239E-01  e=7.154E+00  Pseudomonas aeruginosa

=== Feature glossary ===
Annotated list of the representations used here:

Nearest PDB structures. The Foldseek neighbor list gives the closest experimentally determined structures in the PDB, ranked by structural alignment. TM-score near 1 means near-identical fold; near 0.3 means only rough topology match. This is how one finds what a novel AlphaFold prediction most resembles in the solved-structure universe.

Foldseek 3Di. Foldseek's 3Di representation compresses backbone geometry into a per-residue letter drawn from a learned twenty-state alphabet. It captures the tertiary interaction pattern around each residue — which residues are packed against it in space, regardless of where they are in sequence.

Radius of gyration, Cα contacts, bounding box. Radius of gyration (Rg) is the root-mean-square distance of Cα atoms from their centroid — a single number for overall size and compactness. A globular domain of N residues has Rg ≈ 2.2·N^0.38 Å; an extended or disordered chain has a much larger Rg. The Cα contact count is the number of residue pairs whose Cα atoms are within 8 Å and are more than four positions apart in sequence — a standard proxy for tertiary packing density. The bounding box is the smallest axis-aligned box enclosing all Cα atoms.

InterPro / GO / CATH / organism. The annotation block draws on four external resources. InterPro: which protein families and domains the sequence belongs to. GO: standardized terms for what the protein does, what process it participates in, and where in the cell it acts. CATH: which structural fold it has in the CATH hierarchy. Organism: the species of origin.

mmCIF coordinates. The mmCIF block holds the 3D Cartesian coordinates of each backbone atom (N, Cα, C, O) in ångströms. mmCIF is the PDB's canonical archive format — a tagged-loop text representation of the atomic model.

pLDDT. pLDDT is the predicted lDDT-Cα score: AlphaFold's confidence that the local environment of each residue (all inter-atomic distances within 15 Å) is correctly placed. It is a per-residue number between 0 and 100, with higher meaning more reliable.

Backbone torsions (φ/ψ). φ (phi) and ψ (psi) are the two rotatable backbone dihedrals per residue: φ is the C(i-1)–N–Cα–C torsion, ψ is the N–Cα–C–N(i+1) torsion, both in degrees on (−180°, 180°]. α-helical residues cluster near (−60°, −45°); β-strand residues near (−120°, +130°). A Ramachandran plot is simply a scatter of (φ, ψ) for every residue.

B-factor. For experimental (PDB) structures, the B-factor (temperature factor) quantifies the positional spread of each atom in the crystal — a combination of thermal vibration and static disorder — in units of Å². High B-factors mark flexible loops or poorly resolved regions; low B-factors mark the rigid, well-ordered core.

Secondary structure (3-state, P-SEA). SS3 is a coarse helix/strand/coil call (letters a/b/c) made by the P-SEA algorithm from inter-Cα distances and dihedrals. It is less detailed than DSSP but needs only Cα positions.

Predicted aligned error. Predicted aligned error is AlphaFold's pairwise confidence. Unlike pLDDT (per-residue), PAE is per-residue-pair and captures wh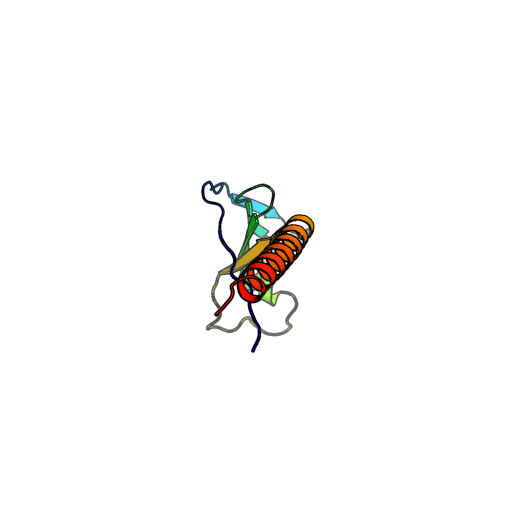ether two parts of the structure are correctly placed relative to each other. Units are ångströms of expected positional error.

Solvent-accessible surface area. Solvent-accessible surface area (SASA) is the area in Å² traced out by the centre of a 1.4 Å probe sphere (a water molecule) rolled over the protein's van der Waals surface (Shrake–Rupley / Lee–Richards construction). Buried residues have near-zero SASA; fully exposed residues can exceed 200 Å². The total SASA scales roughly with the number of surface residues.

Secondary structure (8-state, DSSP). The SS8 string is DSSP's per-residue secondary-structure call. α-helix (H) means an i→i+4 H-bond ladder; β-strand (E) means the residue participates in a β-sheet; 3₁₀ (G) and π (I) are tighter and wider helices; T/S are turns/bends; '-' is loop.

Rendered structure images. Structure images are PyMOL renders from six orthogonal camera directions. Cartoon representation draws helices as coils and strands as arrows; sticks shows the backbone as bonds; surface shows the solvent-excluded envelope. Rainbow coloring maps sequence position to hue (blue→red, N→C); chain coloring assigns a distinct color per polypeptide.

Sequence. The amino-acid sequence is the protein's primary structure: the line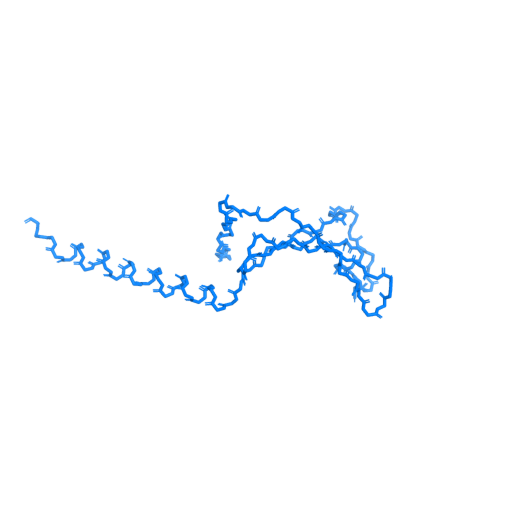ar order of residues from the N-terminus to the C-terminus, written in one-letter code. Everything else here — the 3D coordinates, the secondary structure, the domain annotations — is ultimately a consequence of this string.

Contact-map, Ramachandran, and PAE plots. Three diagnostic plots accompany the record. The Cα contact map visualizes the tertiary structure as a 2D adjacency matrix (8 Å cutoff, sequence-local contacts suppressed). The Ramachandran plot shows the distribution of backbone (φ, ψ) torsions, with points in the α and β basins reflecting secondary structure content. The PAE plot shows AlphaFold's inter-residue confidence as a color matrix.